Protein AF-A0A7X7T5Z4-F1 (afdb_monomer_lite)

Radius of gyration: 10.79 Å; chains: 1; bounding box: 31×19×23 Å

Sequence (60 aa):
MTGIVQDGAGTPLAGAVVVCNATAASAATDASGAFTLALPVGTHPLTVSKDGFASQAVGP

Structure (mmCIF, N/CA/C/O backbone):
data_AF-A0A7X7T5Z4-F1
#
_entry.id   AF-A0A7X7T5Z4-F1
#
loop_
_atom_site.group_PDB
_atom_site.id
_atom_site.type_symbol
_atom_site.label_atom_id
_atom_site.label_alt_id
_atom_site.label_comp_id
_atom_site.label_asym_id
_atom_site.label_entity_id
_atom_site.label_seq_id
_atom_site.pdbx_PDB_ins_code
_atom_site.Cartn_x
_atom_site.Cartn_y
_atom_site.Cartn_z
_atom_site.occupancy
_atom_site.B_iso_or_equiv
_atom_site.auth_seq_id
_atom_site.auth_comp_id
_atom_site.auth_asym_id
_atom_site.auth_atom_id
_atom_site.pdbx_PDB_model_num
ATOM 1 N N . MET A 1 1 ? 8.845 -3.048 2.458 1.00 83.50 1 MET A N 1
ATOM 2 C CA . MET A 1 1 ? 8.268 -1.783 2.947 1.00 83.50 1 MET A CA 1
ATOM 3 C C . MET A 1 1 ? 7.079 -2.103 3.830 1.00 83.50 1 MET A C 1
ATOM 5 O O . MET A 1 1 ? 6.246 -2.906 3.430 1.00 83.50 1 MET A O 1
ATOM 9 N N . THR A 1 2 ? 7.027 -1.523 5.021 1.00 87.44 2 THR A N 1
ATOM 10 C CA . THR A 1 2 ? 5.900 -1.652 5.950 1.00 87.44 2 THR A CA 1
ATOM 11 C C . THR A 1 2 ? 5.405 -0.261 6.311 1.00 87.44 2 THR A 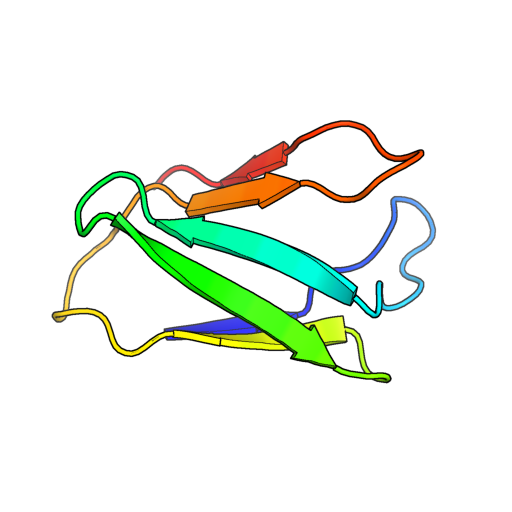C 1
ATOM 13 O O . THR A 1 2 ? 6.183 0.693 6.314 1.00 87.44 2 THR A O 1
ATOM 16 N N . GLY A 1 3 ? 4.113 -0.133 6.580 1.00 88.44 3 GLY A N 1
ATOM 17 C CA . GLY A 1 3 ? 3.506 1.137 6.953 1.00 88.44 3 GLY A CA 1
ATOM 18 C C . GLY A 1 3 ? 2.126 0.939 7.556 1.00 88.44 3 GLY A C 1
ATOM 19 O O . GLY A 1 3 ? 1.610 -0.179 7.589 1.00 88.44 3 GLY A O 1
ATOM 20 N N . ILE A 1 4 ? 1.544 2.035 8.035 1.00 91.31 4 ILE A N 1
ATOM 21 C CA . ILE A 1 4 ? 0.210 2.062 8.636 1.00 91.31 4 ILE A CA 1
ATOM 22 C C . ILE A 1 4 ? -0.619 3.086 7.868 1.00 91.31 4 ILE A C 1
ATOM 24 O O . ILE A 1 4 ? -0.200 4.232 7.716 1.00 91.31 4 ILE A O 1
ATOM 28 N N . VAL A 1 5 ? -1.779 2.673 7.376 1.00 91.12 5 VAL A N 1
ATOM 29 C CA . VAL A 1 5 ? -2.774 3.549 6.762 1.00 91.12 5 VAL A CA 1
ATOM 30 C C . VAL A 1 5 ? -3.795 3.916 7.824 1.00 91.12 5 VAL A C 1
ATOM 32 O O . VAL A 1 5 ? -4.335 3.049 8.511 1.00 91.12 5 VAL A O 1
ATOM 35 N N . GLN A 1 6 ? -4.063 5.209 7.946 1.00 92.12 6 GLN A N 1
ATOM 36 C CA . GLN A 1 6 ? -5.013 5.773 8.897 1.00 92.12 6 GLN A CA 1
ATOM 37 C C . GLN A 1 6 ? -5.894 6.795 8.168 1.00 92.12 6 GLN A C 1
ATOM 39 O O . GLN A 1 6 ? -5.485 7.328 7.134 1.00 92.12 6 GLN A O 1
ATOM 44 N N . ASP A 1 7 ? -7.098 7.057 8.672 1.00 87.75 7 ASP A N 1
ATOM 45 C CA . ASP A 1 7 ? -7.913 8.182 8.202 1.00 87.75 7 ASP A CA 1
ATOM 46 C C . ASP A 1 7 ? -7.391 9.532 8.731 1.00 87.75 7 ASP A C 1
ATOM 48 O O . ASP A 1 7 ? -6.432 9.612 9.501 1.00 87.75 7 ASP A O 1
ATOM 52 N N . GLY A 1 8 ? -8.062 10.618 8.336 1.00 83.19 8 GLY A N 1
ATOM 53 C CA . GLY A 1 8 ? -7.754 11.967 8.816 1.00 83.19 8 GLY A CA 1
ATOM 54 C C . GLY A 1 8 ? -8.010 12.195 10.313 1.00 83.19 8 GLY A C 1
ATOM 55 O O . GLY A 1 8 ? -7.593 13.224 10.833 1.00 83.19 8 GLY A O 1
ATOM 56 N N . ALA A 1 9 ? -8.674 11.265 11.008 1.00 86.50 9 ALA A N 1
ATOM 57 C CA . ALA A 1 9 ? -8.866 11.286 12.457 1.00 86.50 9 ALA A CA 1
ATOM 58 C C . ALA A 1 9 ? -7.819 10.435 13.208 1.00 86.50 9 ALA A C 1
ATOM 60 O O . ALA A 1 9 ? -7.830 10.411 14.438 1.00 86.50 9 ALA A O 1
ATOM 61 N N . GLY A 1 10 ? -6.904 9.765 12.493 1.00 86.19 10 GLY A N 1
ATOM 62 C CA . GLY A 1 10 ? -5.905 8.858 13.065 1.00 86.19 10 GLY A CA 1
ATOM 63 C C . GLY A 1 10 ? -6.430 7.444 13.335 1.00 86.19 10 GLY A C 1
ATOM 64 O O . GLY A 1 10 ? -5.773 6.655 14.015 1.00 86.19 10 GLY A O 1
ATOM 65 N N . THR A 1 11 ? -7.610 7.095 12.821 1.00 89.62 11 THR A N 1
ATOM 66 C CA . THR A 1 11 ? -8.165 5.745 12.950 1.00 89.62 11 THR A CA 1
ATOM 67 C C . THR A 1 11 ? -7.510 4.827 11.921 1.00 89.62 11 THR A C 1
ATOM 69 O O . THR A 1 11 ? -7.535 5.146 10.729 1.00 89.62 11 THR A O 1
ATOM 72 N N . PRO A 1 12 ? -6.951 3.670 12.317 1.00 91.44 12 PRO A N 1
ATOM 73 C CA . PRO A 1 12 ? -6.376 2.725 11.371 1.00 91.44 12 PRO A CA 1
ATOM 74 C C . PRO A 1 12 ? -7.412 2.231 10.360 1.00 91.44 12 PRO A C 1
ATOM 76 O O . PRO A 1 12 ? -8.523 1.821 10.704 1.00 91.44 12 PRO A O 1
ATOM 79 N N . LEU A 1 13 ? -7.029 2.262 9.085 1.00 90.38 13 LEU A N 1
ATOM 80 C CA . LEU A 1 13 ? -7.916 1.949 7.978 1.00 90.38 13 LEU A CA 1
ATOM 81 C C . LEU A 1 13 ? -7.695 0.516 7.510 1.00 90.38 13 LEU A C 1
ATOM 83 O O . LEU A 1 13 ? -6.793 0.249 6.722 1.00 90.38 1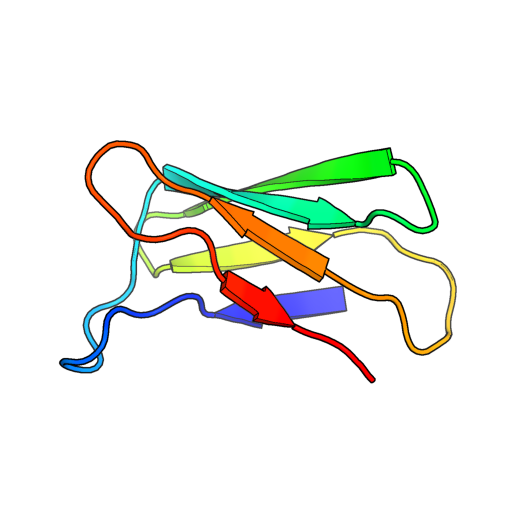3 LEU A O 1
ATOM 87 N N . ALA A 1 14 ? -8.553 -0.398 7.954 1.00 92.75 14 ALA A N 1
ATOM 88 C CA . ALA A 1 14 ? -8.537 -1.781 7.488 1.00 92.75 14 ALA A CA 1
ATOM 89 C C . ALA A 1 14 ? -9.139 -1.934 6.086 1.00 92.75 14 ALA A C 1
ATOM 91 O O . ALA A 1 14 ? -10.123 -1.261 5.760 1.00 92.75 14 ALA A O 1
ATOM 92 N N . GLY A 1 15 ? -8.571 -2.824 5.269 1.00 90.56 15 GLY A N 1
ATOM 93 C CA . GLY A 1 15 ? -9.050 -3.124 3.916 1.00 90.56 15 GLY A CA 1
ATOM 94 C C . GLY A 1 15 ? -8.769 -2.035 2.876 1.00 90.56 15 GLY A C 1
ATOM 95 O O . GLY A 1 15 ? -9.397 -2.024 1.823 1.00 90.56 15 GLY A O 1
ATOM 96 N N . ALA A 1 16 ? -7.860 -1.102 3.160 1.00 92.50 16 ALA A N 1
ATOM 97 C CA . ALA A 1 16 ? -7.354 -0.167 2.165 1.00 92.50 16 ALA A CA 1
ATOM 98 C C . ALA A 1 16 ? -6.356 -0.879 1.247 1.00 92.50 16 ALA A C 1
ATOM 100 O O . ALA A 1 16 ? -5.485 -1.610 1.713 1.00 92.50 16 ALA A O 1
ATOM 101 N N . VAL A 1 17 ? -6.466 -0.658 -0.056 1.00 93.12 17 VAL A N 1
ATOM 102 C CA . VAL A 1 17 ? -5.574 -1.226 -1.063 1.00 93.12 17 VAL A CA 1
ATOM 103 C C . VAL A 1 17 ? -4.422 -0.261 -1.299 1.00 93.12 17 VAL A C 1
ATOM 105 O O . VAL A 1 17 ? -4.615 0.862 -1.755 1.00 93.12 17 VAL A O 1
ATOM 108 N N . VAL A 1 18 ? -3.210 -0.704 -0.999 1.00 92.38 18 VAL A N 1
ATOM 109 C CA . VAL A 1 18 ? -1.967 0.011 -1.272 1.00 92.38 18 VAL A CA 1
ATOM 110 C C . VAL A 1 18 ? -1.348 -0.570 -2.531 1.00 92.38 18 VAL A C 1
ATOM 112 O O . VAL A 1 18 ? -1.015 -1.750 -2.563 1.00 92.38 18 VAL A O 1
ATOM 115 N N . VAL A 1 19 ? -1.172 0.256 -3.555 1.00 92.12 19 VAL A N 1
ATOM 116 C CA . VA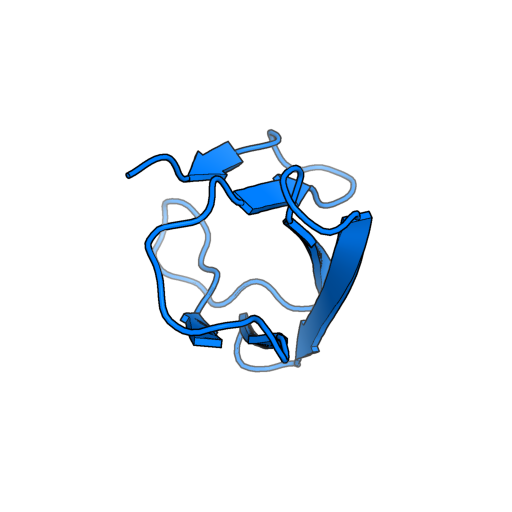L A 1 19 ? -0.573 -0.107 -4.841 1.00 92.12 19 VAL A CA 1
ATOM 117 C C . VAL A 1 19 ? 0.727 0.659 -5.023 1.00 92.12 19 VAL A C 1
ATOM 119 O O . VAL A 1 19 ? 0.766 1.878 -4.911 1.00 92.12 19 VAL A O 1
ATOM 122 N N . CYS A 1 20 ? 1.807 -0.037 -5.343 1.00 90.12 20 CYS A N 1
ATOM 123 C CA . CYS A 1 20 ? 3.048 0.576 -5.770 1.00 90.12 20 CYS A CA 1
ATOM 124 C C . CYS A 1 20 ? 3.057 0.740 -7.287 1.00 90.12 20 CYS A C 1
ATOM 126 O O . CYS A 1 20 ? 3.185 -0.242 -8.014 1.00 90.12 20 CYS A O 1
ATOM 128 N N . ASN A 1 21 ? 3.039 1.979 -7.776 1.00 85.62 21 ASN A N 1
ATOM 129 C CA . ASN A 1 21 ? 3.036 2.237 -9.221 1.00 85.62 21 ASN A CA 1
ATOM 130 C C . ASN A 1 21 ? 4.352 1.826 -9.900 1.00 85.62 21 ASN A C 1
ATOM 132 O O . ASN A 1 21 ? 4.342 1.441 -11.062 1.00 85.62 21 ASN A O 1
ATOM 136 N N . ALA A 1 22 ? 5.479 1.848 -9.179 1.00 85.31 22 ALA A N 1
ATOM 137 C CA . ALA A 1 22 ? 6.782 1.488 -9.746 1.00 85.31 22 ALA A CA 1
ATOM 138 C C . ALA A 1 22 ? 6.944 -0.013 -10.054 1.00 85.31 22 ALA A C 1
ATOM 140 O O . ALA A 1 22 ? 7.675 -0.380 -10.967 1.00 85.31 22 ALA A O 1
ATOM 141 N N . THR A 1 23 ? 6.286 -0.886 -9.289 1.00 85.25 23 THR A N 1
ATOM 142 C CA . THR A 1 23 ? 6.419 -2.352 -9.401 1.00 85.25 23 THR A CA 1
ATOM 143 C C . THR A 1 23 ? 5.095 -3.054 -9.694 1.00 85.25 23 THR A C 1
ATOM 145 O O . THR A 1 23 ? 5.078 -4.273 -9.822 1.00 85.25 23 THR A O 1
ATOM 148 N N . ALA A 1 24 ? 3.987 -2.308 -9.775 1.00 84.62 24 ALA A N 1
ATOM 149 C CA . ALA A 1 24 ? 2.615 -2.820 -9.822 1.00 84.62 24 ALA A CA 1
ATOM 150 C C . ALA A 1 24 ? 2.253 -3.776 -8.662 1.00 84.62 24 ALA A C 1
ATOM 152 O O . ALA A 1 24 ? 1.265 -4.504 -8.735 1.00 84.62 24 ALA A O 1
ATOM 153 N N . ALA A 1 25 ? 3.036 -3.780 -7.578 1.00 89.62 25 ALA A N 1
ATOM 154 C CA . ALA A 1 25 ? 2.753 -4.584 -6.397 1.00 89.62 25 ALA A CA 1
ATOM 155 C C . ALA A 1 25 ? 1.587 -3.978 -5.613 1.00 89.62 25 ALA A C 1
ATOM 157 O O . ALA A 1 25 ? 1.532 -2.763 -5.436 1.00 89.62 25 ALA A O 1
ATOM 158 N N . SER A 1 26 ? 0.692 -4.809 -5.088 1.00 91.12 26 SER A N 1
ATOM 159 C CA . SER A 1 26 ? -0.442 -4.352 -4.283 1.00 91.12 26 SER A CA 1
ATOM 160 C C . SER A 1 26 ? -0.623 -5.185 -3.020 1.00 91.12 26 SER A C 1
ATOM 162 O O . SER A 1 26 ? -0.467 -6.404 -3.068 1.00 91.12 26 SER A O 1
ATOM 164 N N . ALA A 1 27 ? -0.997 -4.550 -1.912 1.00 92.75 27 ALA A N 1
ATOM 165 C CA . ALA A 1 27 ? -1.425 -5.229 -0.691 1.00 92.75 27 ALA A CA 1
ATOM 166 C C . ALA A 1 27 ? -2.607 -4.509 -0.053 1.00 92.75 27 ALA A C 1
ATOM 168 O O . ALA A 1 27 ? -2.729 -3.291 -0.149 1.00 92.75 27 ALA A O 1
ATOM 169 N N . ALA A 1 28 ? -3.452 -5.271 0.631 1.00 92.62 2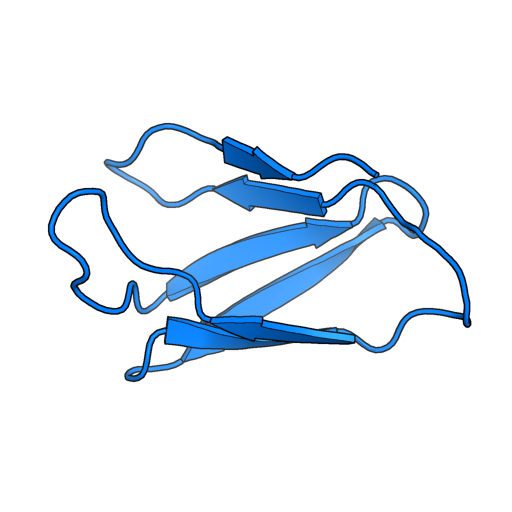8 ALA A N 1
ATOM 170 C CA . ALA A 1 28 ? -4.495 -4.720 1.479 1.00 92.62 28 ALA A CA 1
ATOM 171 C C . ALA A 1 28 ? -3.966 -4.502 2.903 1.00 92.62 28 ALA A C 1
ATOM 173 O O . ALA A 1 28 ? -3.134 -5.273 3.386 1.00 92.62 28 ALA A O 1
ATOM 174 N N . THR A 1 29 ? -4.462 -3.470 3.577 1.00 93.88 29 THR A N 1
ATOM 175 C CA . THR A 1 29 ? -4.192 -3.231 4.995 1.00 93.88 29 THR A CA 1
ATOM 176 C C . THR A 1 29 ? -5.032 -4.144 5.887 1.00 93.88 29 THR A C 1
ATOM 178 O O . THR A 1 29 ? -6.187 -4.454 5.581 1.00 93.88 29 THR A O 1
ATOM 181 N N . ASP A 1 30 ? -4.461 -4.562 7.013 1.00 92.31 30 ASP A N 1
ATOM 182 C CA . ASP A 1 30 ? -5.121 -5.410 8.008 1.00 92.31 30 ASP A CA 1
ATOM 183 C C . ASP A 1 30 ? -6.043 -4.626 8.963 1.00 92.31 30 ASP A C 1
ATOM 185 O O . ASP A 1 30 ? -6.228 -3.419 8.826 1.00 92.31 30 ASP A O 1
ATOM 189 N N . ALA A 1 31 ? -6.629 -5.308 9.956 1.00 91.12 31 ALA A N 1
ATOM 190 C CA . ALA A 1 31 ? -7.511 -4.702 10.962 1.00 91.12 31 ALA A CA 1
ATOM 191 C C . ALA A 1 31 ? -6.864 -3.544 11.753 1.00 91.12 31 ALA A C 1
ATOM 193 O O . ALA A 1 31 ? -7.570 -2.669 12.247 1.00 91.12 31 ALA A O 1
ATOM 194 N N . SER A 1 32 ? -5.534 -3.528 11.853 1.00 90.62 32 SER A N 1
ATOM 195 C CA . SER A 1 32 ? -4.744 -2.456 12.465 1.00 90.62 32 SER A CA 1
ATOM 196 C C . SER A 1 32 ? -4.292 -1.383 11.469 1.00 90.62 32 SER A C 1
ATOM 198 O O . SER A 1 32 ? -3.523 -0.495 11.830 1.00 90.62 32 SER A O 1
ATOM 200 N N . GLY A 1 33 ? -4.765 -1.431 10.220 1.00 91.69 33 GLY A N 1
ATOM 201 C CA . GLY A 1 33 ? -4.359 -0.518 9.154 1.00 91.69 33 GLY A CA 1
ATOM 202 C C . GLY A 1 33 ? -2.935 -0.765 8.659 1.00 91.69 33 GLY A C 1
ATOM 203 O O . GLY A 1 33 ? -2.434 0.007 7.844 1.00 91.69 33 GLY A O 1
ATOM 204 N N . ALA A 1 34 ? -2.263 -1.818 9.124 1.00 93.06 34 ALA A N 1
ATOM 205 C CA . ALA A 1 34 ? -0.897 -2.108 8.735 1.00 93.06 34 ALA A CA 1
ATOM 206 C C . ALA A 1 34 ? -0.870 -2.824 7.382 1.00 93.06 34 ALA A C 1
ATOM 208 O O . ALA A 1 34 ? -1.723 -3.657 7.076 1.00 93.06 34 ALA A O 1
ATOM 209 N N . PHE A 1 35 ? 0.123 -2.500 6.558 1.00 92.06 35 PHE A N 1
ATOM 210 C CA . PHE A 1 35 ? 0.388 -3.204 5.308 1.00 92.06 35 PHE A CA 1
ATOM 211 C C . PHE A 1 35 ? 1.864 -3.554 5.192 1.00 92.06 35 PHE A C 1
ATOM 213 O O . PHE A 1 35 ? 2.746 -2.871 5.721 1.00 92.06 35 PHE A O 1
ATOM 220 N N . THR A 1 36 ? 2.132 -4.621 4.445 1.00 90.00 36 THR A N 1
ATOM 221 C CA . THR A 1 36 ? 3.486 -5.058 4.119 1.00 90.00 36 THR A CA 1
ATOM 222 C C . THR A 1 36 ? 3.578 -5.311 2.624 1.00 90.00 36 THR A C 1
ATOM 224 O O . THR A 1 36 ? 2.823 -6.107 2.075 1.00 90.00 36 THR A O 1
ATOM 227 N N . LEU A 1 37 ? 4.512 -4.626 1.967 1.00 89.19 37 LEU A N 1
ATOM 228 C CA . LEU 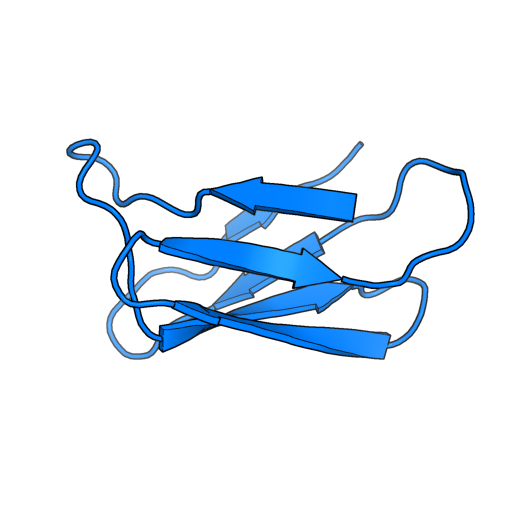A 1 37 ? 4.763 -4.735 0.535 1.00 89.19 37 LEU A CA 1
ATOM 229 C C . LEU A 1 37 ? 6.230 -5.108 0.302 1.00 89.19 37 LEU A C 1
ATOM 231 O O . LEU A 1 37 ? 7.144 -4.408 0.755 1.00 89.19 37 LEU A O 1
ATOM 235 N N . ALA A 1 38 ? 6.471 -6.219 -0.389 1.00 86.00 38 ALA A N 1
ATOM 236 C CA . ALA A 1 38 ? 7.816 -6.651 -0.754 1.00 86.00 38 ALA A CA 1
ATOM 237 C C . ALA A 1 38 ? 8.288 -5.863 -1.983 1.00 86.00 38 ALA A C 1
ATOM 239 O O . ALA A 1 38 ? 7.987 -6.223 -3.116 1.00 86.00 38 ALA A O 1
ATOM 240 N N . LEU A 1 39 ? 9.005 -4.764 -1.742 1.00 84.31 39 LEU A N 1
ATOM 241 C CA . LEU A 1 39 ? 9.588 -3.917 -2.780 1.00 84.31 39 LEU A CA 1
ATOM 242 C C . LEU A 1 39 ? 11.118 -3.920 -2.701 1.00 84.31 39 LEU A C 1
ATOM 244 O O . LEU A 1 39 ? 11.660 -4.038 -1.597 1.00 84.31 39 LEU A O 1
ATOM 248 N N . PRO A 1 40 ? 11.808 -3.721 -3.838 1.00 82.94 40 PRO A N 1
ATOM 249 C CA . PRO A 1 40 ? 13.239 -3.453 -3.854 1.00 82.94 40 PRO A CA 1
ATOM 250 C C . PRO A 1 40 ? 13.582 -2.231 -2.999 1.00 82.94 40 PRO A C 1
ATOM 252 O O . PRO A 1 40 ? 12.779 -1.301 -2.886 1.00 82.94 40 PRO A O 1
ATOM 255 N N . VAL A 1 41 ? 14.797 -2.207 -2.447 1.00 79.12 41 VAL A N 1
ATOM 256 C CA . VAL A 1 41 ? 15.310 -1.035 -1.728 1.00 79.12 41 VAL A CA 1
ATOM 257 C C . VAL A 1 41 ? 15.273 0.200 -2.637 1.00 79.12 41 VAL A C 1
ATOM 259 O O . VAL A 1 41 ? 15.734 0.159 -3.775 1.00 79.12 41 VAL A O 1
ATOM 262 N N . GLY A 1 42 ? 14.665 1.277 -2.147 1.00 79.12 42 GLY A N 1
ATOM 263 C CA . GLY A 1 42 ? 14.426 2.504 -2.903 1.00 79.12 42 GLY A CA 1
ATOM 264 C C . GLY A 1 42 ? 13.148 3.205 -2.450 1.00 79.12 42 GLY A C 1
ATOM 265 O O . GLY A 1 42 ? 12.330 2.631 -1.728 1.00 79.12 42 GLY A O 1
ATOM 266 N N . THR A 1 43 ? 12.987 4.457 -2.863 1.00 79.38 43 THR A N 1
ATOM 267 C CA . THR A 1 43 ? 11.763 5.233 -2.654 1.00 79.38 43 THR A CA 1
ATOM 268 C C . THR A 1 43 ? 10.826 4.977 -3.823 1.00 79.38 43 THR A C 1
ATOM 270 O O . THR A 1 43 ? 11.193 5.208 -4.974 1.00 79.38 43 THR A O 1
ATOM 273 N N . HIS A 1 44 ? 9.620 4.494 -3.537 1.00 85.12 44 HIS A N 1
ATOM 274 C CA . HIS A 1 44 ? 8.644 4.159 -4.569 1.00 85.12 44 HIS A CA 1
ATOM 275 C C . HIS A 1 44 ? 7.328 4.88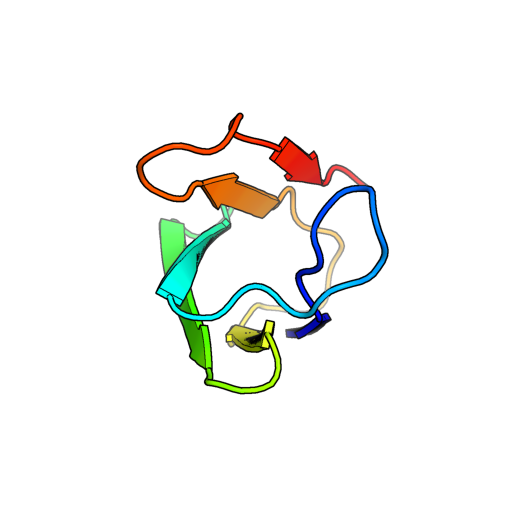7 -4.306 1.00 85.12 44 HIS A C 1
ATOM 277 O O . HIS A 1 44 ? 6.861 4.874 -3.166 1.00 85.12 44 HIS A O 1
ATOM 283 N N . PRO A 1 45 ? 6.705 5.487 -5.334 1.00 88.25 45 PRO A N 1
ATOM 284 C CA . PRO A 1 45 ? 5.400 6.108 -5.190 1.00 88.25 45 PRO A CA 1
ATOM 285 C C . PRO A 1 45 ? 4.332 5.038 -4.936 1.00 88.25 45 PRO A C 1
ATOM 287 O O . PRO A 1 45 ? 4.098 4.145 -5.762 1.00 88.25 45 PRO A O 1
ATOM 290 N N . LEU A 1 46 ? 3.666 5.153 -3.793 1.00 90.38 46 LEU A N 1
ATOM 291 C CA . LEU A 1 46 ? 2.534 4.325 -3.405 1.00 90.38 46 LEU A CA 1
ATOM 292 C C . LEU A 1 46 ? 1.231 5.090 -3.639 1.00 90.38 46 LEU A C 1
ATOM 294 O O . LEU A 1 46 ? 1.160 6.305 -3.495 1.00 90.38 46 LEU A O 1
ATOM 298 N N . THR A 1 47 ? 0.169 4.378 -3.971 1.00 91.62 47 THR A N 1
ATOM 299 C CA . THR A 1 47 ? -1.189 4.905 -4.032 1.00 91.62 47 THR A CA 1
ATOM 300 C C . THR A 1 47 ? -2.058 4.042 -3.149 1.00 91.62 47 THR A C 1
ATOM 302 O O . THR A 1 47 ? -2.172 2.840 -3.360 1.00 91.62 47 THR A O 1
ATOM 305 N N . VAL A 1 48 ? -2.656 4.660 -2.146 1.00 92.31 48 VAL A N 1
ATOM 306 C CA . VAL A 1 48 ? -3.619 4.036 -1.255 1.00 92.31 48 VAL A CA 1
ATOM 307 C C . VAL A 1 48 ? -5.012 4.383 -1.756 1.00 92.31 48 VAL A C 1
ATOM 309 O O . VAL A 1 48 ? -5.317 5.551 -1.989 1.00 92.31 48 VAL A O 1
ATOM 312 N N . SER A 1 49 ? -5.862 3.380 -1.919 1.00 91.62 49 SER A N 1
ATOM 313 C CA . SER A 1 49 ? -7.257 3.554 -2.301 1.00 91.62 49 SER A CA 1
ATOM 314 C C . SER A 1 49 ? -8.144 2.637 -1.469 1.00 91.62 49 SER A C 1
ATOM 316 O O . SER A 1 49 ? -7.771 1.506 -1.161 1.00 91.62 49 SER A O 1
ATOM 318 N N . LYS A 1 50 ? -9.314 3.126 -1.070 1.00 89.00 50 LYS A N 1
ATOM 319 C CA . LYS A 1 50 ? -10.317 2.343 -0.350 1.00 89.00 50 LYS A CA 1
ATOM 320 C C . LYS A 1 50 ? -11.697 2.820 -0.775 1.00 89.00 50 LYS A C 1
ATOM 322 O O . LYS A 1 50 ? -11.922 4.026 -0.865 1.00 89.00 50 LYS A O 1
ATOM 327 N N . ASP A 1 51 ? -12.618 1.889 -0.995 1.00 86.75 51 ASP A N 1
ATOM 328 C CA . ASP A 1 51 ? -14.011 2.223 -1.285 1.00 86.75 51 ASP A CA 1
ATOM 329 C C . ASP A 1 51 ? -14.604 3.127 -0.197 1.00 86.75 51 ASP A C 1
ATOM 331 O O . ASP A 1 51 ? -14.495 2.854 1.002 1.00 86.75 51 ASP A O 1
ATOM 335 N N . GLY A 1 52 ? -15.208 4.235 -0.628 1.00 86.06 52 GLY A N 1
ATOM 336 C CA . GLY A 1 52 ? -15.757 5.262 0.261 1.00 86.06 52 GLY A CA 1
ATOM 337 C C . GLY A 1 52 ? -14.737 6.264 0.818 1.00 86.06 52 GLY A C 1
ATOM 338 O O . GLY A 1 52 ? -15.139 7.174 1.537 1.00 86.06 52 GLY A O 1
ATOM 339 N N . PHE A 1 53 ? -13.449 6.149 0.474 1.00 86.19 53 PHE A N 1
ATOM 340 C CA . PHE A 1 53 ? -12.403 7.101 0.858 1.00 86.19 53 PHE A CA 1
ATOM 341 C C . PHE A 1 53 ? -11.752 7.748 -0.367 1.00 86.19 53 PHE A C 1
ATOM 343 O O . PHE A 1 53 ? -11.727 7.191 -1.466 1.00 86.19 53 PHE A O 1
ATOM 350 N N . ALA A 1 54 ? -11.186 8.939 -0.170 1.00 86.00 54 ALA A N 1
ATOM 351 C CA . ALA A 1 54 ? -10.347 9.561 -1.182 1.00 86.00 54 ALA A CA 1
ATOM 352 C C . ALA A 1 54 ? -9.067 8.735 -1.384 1.00 86.00 54 ALA A C 1
ATOM 354 O O . ALA A 1 54 ? -8.467 8.247 -0.426 1.00 86.00 54 ALA A O 1
ATOM 355 N N . SER A 1 55 ? -8.641 8.595 -2.639 1.00 87.81 55 SER A N 1
ATOM 356 C CA . SER A 1 55 ? -7.367 7.946 -2.947 1.00 87.81 55 SER A CA 1
ATOM 357 C C . SER A 1 55 ? -6.216 8.884 -2.589 1.00 87.81 55 SER A C 1
ATOM 359 O O . SER A 1 55 ? -6.231 10.056 -2.961 1.00 87.81 55 SER A O 1
ATOM 361 N N . GLN A 1 56 ? -5.211 8.368 -1.889 1.00 88.00 56 GLN A N 1
ATOM 362 C CA . GLN A 1 56 ? -4.044 9.128 -1.459 1.00 88.00 56 GLN A CA 1
ATOM 363 C C . GLN A 1 56 ? -2.800 8.590 -2.162 1.00 88.00 56 GLN A C 1
ATOM 365 O O . GLN A 1 56 ? -2.443 7.425 -2.007 1.00 88.00 56 GLN A O 1
ATOM 370 N N . ALA A 1 57 ? -2.109 9.441 -2.916 1.00 86.19 57 ALA A N 1
ATOM 371 C CA . ALA A 1 57 ? -0.773 9.130 -3.403 1.00 86.19 57 ALA A CA 1
ATOM 372 C C . ALA A 1 57 ? 0.267 9.536 -2.349 1.00 86.19 57 ALA A C 1
ATOM 374 O O . ALA A 1 57 ? 0.264 10.669 -1.872 1.00 86.19 57 ALA A O 1
ATOM 375 N N . VAL A 1 58 ? 1.148 8.606 -1.999 1.00 82.75 58 VAL A N 1
ATOM 376 C CA . VAL A 1 58 ? 2.317 8.808 -1.146 1.00 82.75 58 VAL A CA 1
ATOM 377 C C . VAL A 1 58 ? 3.536 8.759 -2.061 1.00 82.75 58 VAL A C 1
ATOM 379 O O . VAL A 1 58 ? 3.920 7.695 -2.549 1.00 82.75 58 VAL A O 1
ATOM 382 N N . GLY A 1 59 ? 4.077 9.933 -2.372 1.00 70.88 59 GLY A N 1
ATOM 383 C CA . GLY A 1 59 ? 5.289 10.084 -3.175 1.00 70.88 59 GLY A CA 1
ATOM 384 C C . GLY A 1 59 ? 6.563 10.065 -2.322 1.00 70.88 59 GLY A C 1
ATOM 385 O O . GLY A 1 59 ? 6.458 10.084 -1.094 1.00 70.88 59 GLY A O 1
ATOM 386 N N . PRO A 1 60 ? 7.746 10.002 -2.963 1.00 56.78 60 PRO A N 1
ATOM 387 C CA . PRO A 1 60 ? 9.022 10.240 -2.289 1.00 56.78 60 PRO A CA 1
ATOM 388 C C . PRO A 1 60 ? 9.098 11.628 -1.639 1.00 56.78 60 PRO A C 1
ATOM 390 O O . PRO A 1 60 ? 8.415 12.557 -2.132 1.00 56.78 60 PRO A O 1
#

Foldseek 3Di:
DKDFDADPVRHTDFQKWKAFPVVRWIDTAHPRRMDDTDDDPDWTWIWIGDVPDDIDIDGD

pLDDT: mean 87.67, std 5.89, range [56.78, 93.88]

Secondary structure (DSSP, 8-state):
-EEE-B-TTS-B-TTPEEEETTTTEEEE--TTSEEE----SS---EEEE-TTS--EEE--